Protein AF-A0A376W9Y0-F1 (afdb_monomer_lite)

Foldseek 3Di:
DVVVVDPDDDDPDDDDDQWDWDDDPPWIWIWHHQPCDQADRRFTWIARPVQQEIETAQLFAPPDDLVVGCCPGPRVVCSLVRLVVVLPDRHAWYHHVHHDIDGVVRSVVNVVVNVVVVVVVVVVCVVDPPVVVDPPVDDPVVVVVVVVVVVVVVVVD

Organism: Escherichia coli (NCBI:txid562)

Sequence (157 aa):
MQFMNSRLPVATQVLSKKDDQFKFEKQTIELHRFVKAGHTDDHSVWLLKQEKVAHSPDLLNPDQLPMMGFAVSDTLVYHDSNLRQVEMLDWKYFIGGHGNIGSHDDFKFQRQFLNDLRDTTIKVRKEESFGKFMNKTANNHADFARAQREAIIKKSN

Structure (mmCIF, N/CA/C/O backbone):
data_AF-A0A376W9Y0-F1
#
_entry.id   AF-A0A376W9Y0-F1
#
loop_
_atom_site.group_PDB
_atom_site.id
_atom_site.type_symbol
_atom_site.label_atom_id
_atom_site.label_alt_id
_atom_site.label_comp_id
_atom_site.label_asym_id
_atom_site.label_entity_id
_atom_site.label_seq_id
_atom_site.pdbx_PDB_ins_code
_atom_site.Cartn_x
_atom_site.Cartn_y
_atom_site.Cartn_z
_atom_site.occupancy
_atom_site.B_iso_or_equiv
_atom_site.auth_seq_id
_atom_site.auth_comp_id
_atom_site.auth_asym_id
_atom_site.auth_atom_id
_atom_site.p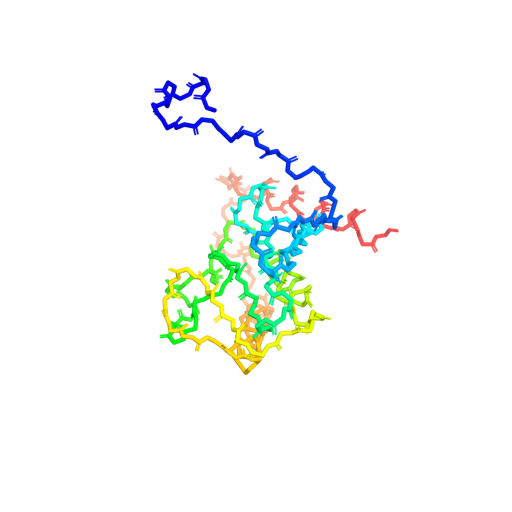dbx_PDB_model_num
ATOM 1 N N . MET A 1 1 ? 8.287 18.323 13.253 1.00 56.78 1 MET A N 1
ATOM 2 C CA . MET A 1 1 ? 7.282 19.259 13.818 1.00 56.78 1 MET A CA 1
ATOM 3 C C . MET A 1 1 ? 7.921 20.542 14.351 1.00 56.78 1 MET A C 1
ATOM 5 O O . MET A 1 1 ? 7.631 21.586 13.783 1.00 56.78 1 MET A O 1
ATOM 9 N N . GLN A 1 2 ? 8.842 20.491 15.330 1.00 55.09 2 GLN A N 1
ATOM 10 C CA . GLN A 1 2 ? 9.573 21.689 15.802 1.00 55.09 2 GLN A CA 1
ATOM 11 C C . GLN A 1 2 ? 10.385 22.384 14.696 1.00 55.09 2 GLN A C 1
ATOM 13 O O . GLN A 1 2 ? 10.327 23.600 14.576 1.00 55.09 2 GLN A O 1
ATOM 18 N N . PHE A 1 3 ? 11.056 21.612 13.833 1.00 57.72 3 PHE A N 1
ATOM 19 C CA . PHE A 1 3 ? 11.838 22.150 12.712 1.00 57.72 3 PHE A CA 1
ATOM 20 C C . PHE A 1 3 ? 11.015 22.994 11.717 1.00 57.72 3 PHE A C 1
ATOM 22 O O . PHE A 1 3 ? 11.542 23.938 11.146 1.00 57.72 3 PHE A O 1
ATOM 29 N N . MET A 1 4 ? 9.721 22.693 11.535 1.00 75.69 4 MET A N 1
ATOM 30 C CA . MET A 1 4 ? 8.845 23.423 10.601 1.00 75.69 4 MET A CA 1
ATOM 31 C C . MET A 1 4 ? 7.990 24.504 11.278 1.00 75.69 4 MET A C 1
ATOM 33 O O . MET A 1 4 ? 7.100 25.052 10.635 1.00 75.69 4 MET A O 1
ATOM 37 N N . ASN A 1 5 ? 8.202 24.783 12.573 1.00 81.81 5 ASN A N 1
ATOM 38 C CA . ASN A 1 5 ? 7.351 25.682 13.365 1.00 81.81 5 ASN A CA 1
ATOM 39 C C . ASN A 1 5 ? 5.840 25.392 13.192 1.00 81.81 5 ASN A C 1
ATOM 41 O O . ASN A 1 5 ? 5.012 26.297 13.067 1.00 81.81 5 ASN A O 1
ATOM 45 N N . SER A 1 6 ? 5.488 24.104 13.111 1.00 84.19 6 SER A N 1
ATOM 46 C CA . SER A 1 6 ? 4.110 23.672 12.874 1.00 84.19 6 SER A CA 1
ATOM 47 C C . SER A 1 6 ? 3.226 24.022 14.072 1.00 84.19 6 SER A C 1
ATOM 49 O O . SER A 1 6 ? 3.596 23.755 15.214 1.00 84.19 6 SER A O 1
ATOM 51 N N . ARG A 1 7 ? 2.039 24.580 13.804 1.00 88.62 7 ARG A N 1
ATOM 52 C CA . ARG A 1 7 ? 0.999 24.850 14.816 1.00 88.62 7 ARG A CA 1
ATOM 53 C C . ARG A 1 7 ? 0.026 23.684 15.001 1.00 88.62 7 ARG A C 1
ATOM 55 O O . ARG A 1 7 ? -0.936 23.811 15.754 1.00 88.62 7 ARG A O 1
ATOM 62 N N . LEU A 1 8 ? 0.235 22.580 14.285 1.00 88.56 8 LEU A N 1
ATOM 63 C CA . LEU A 1 8 ? -0.612 21.402 14.411 1.00 88.56 8 LEU A CA 1
ATOM 64 C C . LEU A 1 8 ? -0.385 20.732 15.775 1.00 88.56 8 LEU A C 1
ATOM 66 O O . LEU A 1 8 ? 0.757 20.696 16.248 1.00 88.56 8 LEU A O 1
ATOM 70 N N . PRO A 1 9 ? -1.445 20.195 16.405 1.00 89.75 9 PRO A N 1
ATOM 71 C CA . PRO A 1 9 ? -1.312 19.482 17.666 1.00 89.75 9 PRO A CA 1
ATOM 72 C C . PRO A 1 9 ? -0.368 18.285 17.514 1.00 89.75 9 PRO A C 1
ATOM 74 O O . PRO A 1 9 ? -0.332 17.616 16.480 1.00 89.75 9 PRO A O 1
ATOM 77 N N . VAL A 1 10 ? 0.408 18.019 18.562 1.00 87.56 10 VAL A N 1
ATOM 78 C CA . VAL A 1 10 ? 1.262 16.830 18.637 1.00 87.56 10 VAL A CA 1
ATOM 79 C C . VAL A 1 10 ? 0.404 15.639 19.057 1.00 87.56 10 VAL A C 1
ATOM 81 O O . VAL A 1 10 ? -0.492 15.781 19.888 1.00 87.56 10 VAL A O 1
ATOM 84 N N . ALA A 1 11 ? 0.686 14.463 18.494 1.00 90.25 11 ALA A N 1
ATOM 85 C CA . ALA A 1 11 ? 0.023 13.230 18.893 1.00 90.25 11 ALA A CA 1
ATOM 86 C C . ALA A 1 11 ? 0.221 12.964 20.397 1.00 90.25 11 ALA A C 1
ATOM 88 O O . ALA A 1 11 ? 1.341 13.022 20.905 1.00 90.25 11 ALA A O 1
ATOM 89 N N . THR A 1 12 ? -0.864 12.651 21.105 1.00 92.25 12 THR A N 1
ATOM 90 C CA . THR A 1 12 ? -0.834 12.281 22.532 1.00 92.25 12 THR A CA 1
ATOM 91 C C . THR A 1 12 ? -0.433 10.823 22.751 1.00 92.25 12 THR A C 1
ATOM 93 O O . THR A 1 12 ? -0.026 10.452 23.849 1.00 92.25 12 THR A O 1
ATOM 96 N N . GLN A 1 13 ? -0.519 10.004 21.702 1.00 90.50 13 GLN A N 1
ATOM 97 C CA . GLN A 1 13 ? -0.128 8.602 21.687 1.00 90.50 13 GLN A CA 1
ATOM 98 C C . GLN A 1 13 ? 0.635 8.302 20.397 1.00 90.50 13 GLN A C 1
ATOM 100 O O . GLN A 1 13 ? 0.237 8.729 19.315 1.00 90.50 13 GLN A O 1
ATOM 105 N N . VAL A 1 14 ? 1.727 7.547 20.518 1.00 91.25 14 VAL A N 1
ATOM 106 C CA . VAL A 1 14 ? 2.542 7.095 19.387 1.00 91.25 14 VAL A CA 1
ATOM 107 C C . VAL A 1 14 ? 2.573 5.574 19.391 1.00 91.25 14 VAL A C 1
ATOM 109 O O . VAL A 1 14 ? 3.017 4.962 20.361 1.00 91.25 14 VAL A O 1
ATOM 112 N N . LEU A 1 15 ? 2.120 4.974 18.293 1.00 91.00 15 LEU A N 1
ATOM 113 C CA . LEU A 1 15 ? 2.209 3.537 18.050 1.00 91.00 15 LEU A CA 1
ATOM 114 C C . LEU A 1 15 ? 3.558 3.241 17.381 1.00 91.00 15 LEU A C 1
ATOM 116 O O . LEU A 1 15 ? 3.795 3.596 16.222 1.00 91.00 15 LEU A O 1
ATOM 120 N N . SER A 1 16 ? 4.491 2.676 18.144 1.00 87.50 16 SER A N 1
ATOM 121 C CA . SER A 1 16 ? 5.895 2.532 17.732 1.00 87.50 16 SER A CA 1
ATOM 122 C C . SER A 1 16 ? 6.257 1.127 17.254 1.00 87.50 16 SER A C 1
ATOM 124 O O . SER A 1 16 ? 7.309 0.942 16.639 1.00 87.50 16 SER A O 1
ATOM 126 N N . LYS A 1 17 ? 5.404 0.133 17.518 1.00 90.81 17 LYS A N 1
ATOM 127 C CA . LYS A 1 17 ? 5.641 -1.256 17.113 1.00 90.81 17 LYS A CA 1
ATOM 128 C C . LYS A 1 17 ? 5.239 -1.480 15.659 1.00 90.81 17 LYS A C 1
ATOM 130 O O . LYS A 1 17 ? 4.439 -0.736 15.102 1.00 90.81 17 LYS A O 1
ATOM 135 N N . LYS A 1 18 ? 5.827 -2.512 15.043 1.00 87.81 18 LYS A N 1
ATOM 136 C CA . LYS A 1 18 ? 5.506 -2.910 13.665 1.00 87.81 18 LYS A CA 1
ATOM 137 C C . LYS A 1 18 ? 4.031 -3.286 13.529 1.00 87.81 18 LYS A C 1
ATOM 139 O O . LYS A 1 18 ? 3.361 -2.770 12.646 1.00 87.81 18 LYS A O 1
ATOM 144 N N . ASP A 1 19 ? 3.574 -4.146 14.428 1.00 92.50 19 ASP A N 1
ATOM 145 C CA . ASP A 1 19 ? 2.174 -4.479 14.620 1.00 92.50 19 ASP A CA 1
ATOM 146 C C . ASP A 1 19 ? 1.792 -3.941 16.000 1.00 92.50 19 ASP A C 1
ATOM 148 O O . ASP A 1 19 ? 2.374 -4.338 17.018 1.00 92.50 19 ASP A O 1
ATOM 152 N N . ASP A 1 20 ? 0.887 -2.973 16.028 1.00 95.44 20 ASP A N 1
ATOM 153 C CA . ASP A 1 20 ? 0.383 -2.360 17.254 1.00 95.44 20 ASP A CA 1
ATOM 154 C C . ASP A 1 20 ? -1.144 -2.361 17.229 1.00 95.44 20 ASP A C 1
ATOM 156 O O . ASP A 1 20 ? -1.759 -2.547 16.181 1.00 95.44 20 ASP A O 1
ATOM 160 N N . GLN A 1 21 ? -1.780 -2.172 18.376 1.00 96.25 21 GLN A N 1
ATOM 161 C CA . GLN A 1 21 ? -3.233 -2.075 18.421 1.00 96.25 21 GLN A CA 1
ATOM 162 C C . GLN A 1 21 ? -3.706 -1.261 19.613 1.00 96.25 21 GLN A C 1
ATOM 164 O O . GLN A 1 21 ? -3.073 -1.221 20.670 1.00 96.25 21 GLN A O 1
ATOM 169 N N . PHE A 1 22 ? -4.884 -0.672 19.473 1.00 95.75 22 PHE A N 1
ATOM 170 C CA . PHE A 1 22 ? -5.576 -0.012 20.570 1.00 95.75 22 PHE A CA 1
ATOM 171 C C . PHE A 1 22 ? -7.087 -0.186 20.434 1.00 95.75 22 PHE A C 1
ATOM 173 O O . PHE A 1 22 ? -7.609 -0.658 19.420 1.00 95.75 22 PHE A O 1
ATOM 180 N N . LYS A 1 23 ? -7.798 0.159 21.505 1.00 96.44 23 LYS A N 1
ATOM 181 C CA . LYS A 1 23 ? -9.256 0.193 21.514 1.00 96.44 23 LYS A CA 1
ATOM 182 C C . LYS A 1 23 ? -9.731 1.616 21.283 1.00 96.44 23 LYS A C 1
ATOM 184 O O . LYS A 1 23 ? -9.288 2.528 21.976 1.00 96.44 23 LYS A O 1
ATOM 189 N N . PHE A 1 24 ? -10.665 1.771 20.357 1.00 94.44 24 PHE A N 1
ATOM 190 C CA . PHE A 1 24 ? -11.436 2.992 20.184 1.00 94.44 24 PHE A CA 1
ATOM 191 C C . PHE A 1 24 ? -12.912 2.617 20.248 1.00 94.44 24 PHE A C 1
ATOM 193 O O . PHE A 1 24 ? -13.408 1.875 19.402 1.00 94.44 24 PHE A O 1
ATOM 200 N N . GLU A 1 25 ? -13.592 3.050 21.309 1.00 94.56 25 GLU A N 1
ATOM 201 C CA . GLU A 1 25 ? -14.947 2.599 21.637 1.00 94.56 25 GLU A CA 1
ATOM 202 C C . GLU A 1 25 ? -15.064 1.058 21.639 1.00 94.56 25 GLU A C 1
ATOM 204 O O . GLU A 1 25 ? -14.393 0.375 22.416 1.00 94.56 25 GLU A O 1
ATOM 209 N N . LYS A 1 26 ? -15.918 0.494 20.775 1.00 94.25 26 LYS A N 1
ATOM 210 C CA . LYS A 1 26 ? -16.133 -0.954 20.633 1.00 94.25 26 LYS A CA 1
ATOM 211 C C . LYS A 1 26 ? -15.198 -1.598 19.605 1.00 94.25 26 LYS A C 1
ATOM 213 O O . LYS A 1 26 ? -15.244 -2.819 19.443 1.00 94.25 26 LYS A O 1
ATOM 218 N N . GLN A 1 27 ? -14.342 -0.811 18.955 1.00 96.50 27 GLN A N 1
ATOM 219 C CA . GLN A 1 27 ? -13.461 -1.273 17.893 1.00 96.50 27 GLN A CA 1
ATOM 220 C C . GLN A 1 27 ? -12.059 -1.605 18.371 1.00 96.50 27 GLN A C 1
ATOM 222 O O . GLN A 1 27 ? -11.492 -0.950 19.249 1.00 96.50 27 GLN A O 1
ATOM 227 N N . THR A 1 28 ? -11.500 -2.662 17.785 1.00 97.88 28 THR A N 1
ATOM 228 C CA . THR A 1 28 ? -10.056 -2.888 17.795 1.00 97.88 28 THR A CA 1
ATOM 229 C C . THR A 1 28 ? -9.493 -2.247 16.545 1.00 97.88 28 THR A C 1
ATOM 231 O O . THR A 1 28 ? -9.852 -2.641 15.436 1.00 97.88 28 THR A O 1
ATOM 234 N N . ILE A 1 29 ? -8.597 -1.291 16.741 1.00 97.81 29 ILE A N 1
ATOM 235 C CA . ILE A 1 29 ? -7.842 -0.686 15.657 1.00 97.81 29 ILE A CA 1
ATOM 236 C C . ILE A 1 29 ? -6.455 -1.314 15.678 1.00 97.81 29 ILE A C 1
ATOM 238 O O . ILE A 1 29 ? -5.731 -1.166 16.665 1.00 97.81 29 ILE A O 1
ATOM 242 N N . GLU A 1 30 ? -6.111 -2.037 14.619 1.00 97.88 30 GLU A N 1
ATOM 243 C CA . GLU A 1 30 ? -4.781 -2.615 14.425 1.00 97.88 30 GLU A CA 1
ATOM 244 C C . GLU A 1 30 ? -3.986 -1.711 13.481 1.00 97.88 30 GLU A C 1
ATOM 246 O O . GLU A 1 30 ? -4.480 -1.295 12.436 1.00 97.88 30 GLU A O 1
ATOM 251 N N . LEU A 1 31 ? -2.759 -1.378 13.860 1.00 97.38 31 LEU A N 1
ATOM 252 C CA . LEU A 1 31 ? -1.802 -0.683 13.014 1.00 97.38 31 LEU A CA 1
ATOM 253 C C . LEU A 1 31 ? -0.800 -1.704 12.488 1.00 97.38 31 LEU A C 1
ATOM 255 O O . LEU A 1 31 ? -0.073 -2.307 13.278 1.00 97.38 31 LEU A O 1
ATOM 259 N N . HIS A 1 32 ? -0.690 -1.816 11.168 1.00 97.25 32 HIS A N 1
ATOM 260 C CA . HIS A 1 32 ? 0.366 -2.586 10.520 1.00 97.25 32 HIS A CA 1
ATOM 261 C C . HIS A 1 32 ? 1.290 -1.646 9.755 1.00 97.25 32 HIS A C 1
ATOM 263 O O . HIS A 1 32 ? 0.944 -1.078 8.712 1.00 97.25 32 HIS A O 1
ATOM 269 N N . ARG A 1 33 ? 2.501 -1.471 10.280 1.00 95.19 33 ARG A N 1
ATOM 270 C CA . ARG A 1 33 ? 3.554 -0.703 9.618 1.00 95.19 33 ARG A CA 1
ATOM 271 C C . ARG A 1 33 ? 4.146 -1.512 8.476 1.00 95.19 33 ARG A C 1
ATOM 273 O O . ARG A 1 33 ? 4.501 -2.681 8.644 1.00 95.19 33 ARG A O 1
ATOM 280 N N . PHE A 1 34 ? 4.351 -0.860 7.336 1.00 93.44 34 PHE A N 1
ATOM 281 C CA . PHE A 1 34 ? 5.062 -1.490 6.233 1.00 93.44 34 PHE A CA 1
ATOM 282 C C . PHE A 1 34 ? 6.516 -1.764 6.614 1.00 93.44 34 PHE A C 1
ATOM 284 O O . PHE A 1 34 ? 7.177 -0.937 7.243 1.00 93.44 34 PHE A O 1
ATOM 291 N N . VAL A 1 35 ? 7.046 -2.909 6.174 1.00 90.94 35 VAL A N 1
ATOM 292 C CA . VAL A 1 35 ? 8.482 -3.223 6.320 1.00 90.94 35 VAL A CA 1
ATOM 293 C C . VAL A 1 35 ? 9.351 -2.109 5.730 1.00 90.94 35 VAL A C 1
ATOM 295 O O . VAL A 1 35 ? 10.382 -1.754 6.302 1.00 90.94 35 VAL A O 1
ATOM 298 N N . LYS A 1 36 ? 8.929 -1.560 4.586 1.00 89.94 36 LYS A N 1
ATOM 299 C CA . LYS A 1 36 ? 9.460 -0.330 4.001 1.00 89.94 36 LYS A CA 1
ATOM 300 C C . LYS A 1 36 ? 8.303 0.486 3.460 1.00 89.94 36 LYS A C 1
ATOM 302 O O . LYS A 1 36 ? 7.599 0.048 2.556 1.00 89.94 36 LYS A O 1
ATOM 307 N N . ALA A 1 37 ? 8.095 1.655 4.038 1.00 89.00 37 ALA A N 1
ATOM 308 C CA . ALA A 1 37 ? 7.010 2.519 3.636 1.00 89.00 37 ALA A CA 1
ATOM 309 C C . ALA A 1 37 ? 7.275 3.132 2.250 1.00 89.00 37 ALA A C 1
ATOM 311 O O . ALA A 1 37 ? 8.408 3.464 1.908 1.00 89.00 37 ALA A O 1
ATOM 312 N N . GLY A 1 38 ? 6.215 3.202 1.442 1.00 83.50 38 GLY A N 1
ATOM 313 C CA . GLY A 1 38 ? 6.281 3.574 0.028 1.00 83.50 38 GLY A CA 1
ATOM 314 C C . GLY A 1 38 ? 5.874 5.018 -0.278 1.00 83.50 38 GLY A C 1
ATOM 315 O O . GLY A 1 38 ? 5.927 5.408 -1.438 1.00 83.50 38 GLY A O 1
ATOM 316 N N . HIS A 1 39 ? 5.408 5.779 0.721 1.00 86.56 39 HIS A N 1
ATOM 317 C CA . HIS A 1 39 ? 4.857 7.131 0.542 1.00 86.56 39 HIS A CA 1
ATOM 318 C C . HIS A 1 39 ? 5.479 8.135 1.527 1.00 86.56 39 HIS A C 1
ATOM 320 O O . HIS A 1 39 ? 6.146 9.071 1.104 1.00 86.56 39 HIS A O 1
ATOM 326 N N . THR A 1 40 ? 5.348 7.884 2.832 1.00 86.88 40 THR A N 1
ATOM 327 C CA . THR A 1 40 ? 6.020 8.615 3.923 1.00 86.88 40 THR A CA 1
ATOM 328 C C . THR A 1 40 ? 6.601 7.621 4.930 1.00 86.88 40 THR A C 1
ATOM 330 O O . THR A 1 40 ? 6.175 6.469 4.960 1.00 86.88 40 THR A O 1
ATOM 333 N N . ASP A 1 41 ? 7.559 8.033 5.766 1.00 86.88 41 ASP A N 1
ATOM 334 C CA . ASP A 1 41 ? 8.261 7.140 6.715 1.00 86.88 41 ASP A CA 1
ATOM 335 C C . ASP A 1 41 ? 7.338 6.445 7.738 1.00 86.88 41 ASP A C 1
ATOM 337 O O . ASP A 1 41 ? 7.666 5.388 8.288 1.00 86.88 41 ASP A O 1
ATOM 341 N N . ASP A 1 42 ? 6.183 7.043 8.012 1.00 88.94 42 ASP A N 1
ATOM 342 C CA . ASP A 1 42 ? 5.149 6.551 8.919 1.00 88.94 42 ASP A CA 1
ATOM 343 C C . ASP A 1 42 ? 3.954 5.903 8.204 1.00 88.94 42 ASP A C 1
ATOM 345 O O . ASP A 1 42 ? 3.036 5.416 8.872 1.00 88.94 42 ASP A O 1
ATOM 349 N N . HIS A 1 43 ? 3.972 5.825 6.869 1.00 91.94 43 HIS A N 1
ATOM 350 C CA . HIS A 1 43 ? 2.888 5.216 6.110 1.00 91.94 43 HIS A CA 1
ATOM 351 C C . HIS A 1 43 ? 2.691 3.746 6.520 1.00 91.94 43 HIS A C 1
ATOM 353 O O . HIS A 1 43 ? 3.632 2.956 6.662 1.00 91.94 43 HIS A O 1
ATOM 359 N N . SER A 1 44 ? 1.434 3.410 6.773 1.00 95.44 44 SER A N 1
ATOM 360 C CA . SER A 1 44 ? 0.980 2.189 7.425 1.00 95.44 44 SER A CA 1
ATOM 361 C C . SER A 1 44 ? -0.499 1.960 7.104 1.00 95.44 44 SER A C 1
ATOM 363 O O . SER A 1 44 ? -1.191 2.888 6.680 1.00 95.44 44 SER A O 1
ATOM 365 N N . VAL A 1 45 ? -0.983 0.735 7.314 1.00 97.38 45 VAL A N 1
ATOM 366 C CA . VAL A 1 45 ? -2.407 0.403 7.189 1.00 97.38 45 VAL A CA 1
ATOM 367 C C . VAL A 1 45 ? -3.039 0.266 8.570 1.00 97.38 45 VAL A C 1
ATOM 369 O O . VAL A 1 45 ? -2.489 -0.376 9.466 1.00 97.38 45 VAL A O 1
ATOM 372 N N . TRP A 1 46 ? -4.209 0.872 8.724 1.00 97.69 46 TRP A N 1
ATOM 373 C CA . TRP A 1 46 ? -5.050 0.799 9.907 1.00 97.69 46 TRP A CA 1
ATOM 374 C C . TRP A 1 46 ? -6.204 -0.153 9.609 1.00 97.69 46 TRP A C 1
ATOM 376 O O . TRP A 1 46 ? -7.028 0.120 8.736 1.00 97.69 46 TRP A O 1
ATOM 386 N N . LEU A 1 47 ? -6.261 -1.279 10.310 1.00 98.38 47 LEU A N 1
ATOM 387 C CA . LEU A 1 47 ? -7.332 -2.255 10.186 1.00 98.38 47 LEU A CA 1
ATOM 388 C C . LEU A 1 47 ? -8.355 -2.038 11.302 1.00 98.38 47 LEU A C 1
ATOM 390 O O . LEU A 1 47 ? -8.081 -2.244 12.486 1.00 98.38 47 LEU A O 1
ATOM 394 N N . LEU A 1 48 ? -9.558 -1.642 10.902 1.00 98.06 48 LEU A N 1
ATOM 395 C CA . LEU A 1 48 ? -10.743 -1.622 11.748 1.00 98.06 48 LEU A CA 1
ATOM 396 C C . LEU A 1 48 ? -11.298 -3.046 11.766 1.00 98.06 48 LEU A C 1
ATOM 398 O O . LEU A 1 48 ? -11.995 -3.479 10.841 1.00 98.06 48 LEU A O 1
ATOM 402 N N . LYS A 1 49 ? -10.885 -3.812 12.779 1.00 97.75 49 LYS A N 1
ATOM 403 C CA . LYS A 1 49 ? -10.962 -5.276 12.755 1.00 97.75 49 LYS A CA 1
ATOM 404 C C . LYS A 1 49 ? -12.393 -5.793 12.632 1.00 97.75 49 LYS A C 1
ATOM 406 O O . LYS A 1 49 ? -12.639 -6.724 11.868 1.00 97.75 49 LYS A O 1
ATOM 411 N N . GLN A 1 50 ? -13.343 -5.229 13.377 1.00 97.69 50 GLN A N 1
ATOM 412 C CA . GLN A 1 50 ? -14.711 -5.741 13.390 1.00 97.69 50 GLN A CA 1
ATOM 413 C C . GLN A 1 50 ? -15.503 -5.280 12.161 1.00 97.69 50 GLN A C 1
ATOM 415 O O . GLN A 1 50 ? -16.325 -6.050 11.666 1.00 97.69 50 GLN A O 1
ATOM 420 N N . GLU A 1 51 ? -15.256 -4.075 11.631 1.00 97.56 51 GLU A N 1
ATOM 421 C CA . GLU A 1 51 ? -15.870 -3.626 10.371 1.00 97.56 51 GLU A CA 1
ATOM 422 C C . GLU A 1 51 ? -15.243 -4.258 9.124 1.00 97.56 51 GLU A C 1
ATOM 424 O O . GLU A 1 51 ? -15.825 -4.166 8.040 1.00 97.56 51 GLU A O 1
ATOM 429 N N . LYS A 1 52 ? -14.076 -4.902 9.257 1.00 98.19 52 LYS A N 1
ATOM 430 C CA . LYS A 1 52 ? -13.275 -5.405 8.133 1.00 98.19 52 LYS A CA 1
ATOM 431 C C . LYS A 1 52 ? -12.941 -4.288 7.142 1.00 98.19 52 LYS A C 1
ATOM 433 O O . LYS A 1 52 ? -13.091 -4.457 5.929 1.00 98.19 52 LYS A O 1
ATOM 438 N N . VAL A 1 53 ? -12.503 -3.140 7.656 1.00 98.38 53 VAL A N 1
ATOM 439 C CA . VAL A 1 53 ? -12.090 -1.992 6.839 1.00 98.38 53 VAL A CA 1
ATOM 440 C C . VAL A 1 53 ? -10.591 -1.782 6.985 1.00 98.38 53 VAL A C 1
ATOM 442 O O . VAL A 1 53 ? -10.105 -1.531 8.085 1.00 98.38 53 VAL A O 1
ATOM 445 N N . ALA A 1 54 ? -9.867 -1.860 5.873 1.00 98.44 54 ALA A N 1
ATOM 446 C CA . ALA A 1 54 ? -8.473 -1.450 5.803 1.00 98.44 54 ALA A CA 1
ATOM 447 C C . ALA A 1 54 ? -8.398 0.006 5.333 1.00 98.44 54 ALA A C 1
ATOM 449 O O . ALA A 1 54 ? -8.875 0.345 4.251 1.00 98.44 54 ALA A O 1
ATOM 450 N N . HIS A 1 55 ? -7.789 0.871 6.135 1.00 97.69 55 HIS A N 1
ATOM 451 C CA . HIS A 1 55 ? -7.553 2.266 5.794 1.00 97.69 55 HIS A CA 1
ATOM 452 C C . HIS A 1 55 ? -6.053 2.522 5.661 1.00 97.69 55 HIS A C 1
ATOM 454 O O . HIS A 1 55 ? -5.305 2.387 6.627 1.00 97.69 55 HIS A O 1
ATOM 460 N N . SER A 1 56 ? -5.602 2.877 4.462 1.00 95.75 56 SER A N 1
ATOM 461 C CA . SER A 1 56 ? -4.202 3.220 4.194 1.00 95.75 56 SER A CA 1
ATOM 462 C C . SER A 1 56 ? -4.190 4.422 3.256 1.00 95.75 56 SER A C 1
ATOM 464 O O . SER A 1 56 ? -4.227 4.230 2.036 1.00 95.75 56 SER A O 1
ATOM 466 N N . PRO A 1 57 ? -4.220 5.648 3.810 1.00 92.00 57 PRO A N 1
ATOM 467 C CA . PRO A 1 57 ? -4.143 6.866 3.023 1.00 92.00 57 PRO A CA 1
ATOM 468 C C . PRO A 1 57 ? -2.969 6.817 2.060 1.00 92.00 57 PRO A C 1
ATOM 470 O O . PRO A 1 57 ? -1.856 6.491 2.463 1.00 92.00 57 PRO A O 1
ATOM 473 N N . ASP A 1 58 ? -3.226 7.141 0.801 1.00 89.25 58 ASP A N 1
ATOM 474 C CA . ASP A 1 58 ? -2.190 7.321 -0.208 1.00 89.25 58 ASP A CA 1
ATOM 475 C C . ASP A 1 58 ? -1.358 6.056 -0.522 1.00 89.25 58 ASP A C 1
ATOM 477 O O . ASP A 1 58 ? -0.242 6.109 -1.047 1.00 89.25 58 ASP A O 1
ATOM 481 N N . LEU A 1 59 ? -1.925 4.874 -0.249 1.00 91.25 59 LEU A N 1
ATOM 482 C CA . LEU A 1 59 ? -1.426 3.597 -0.768 1.00 91.25 59 LEU A CA 1
ATOM 483 C C . LEU A 1 59 ? -1.986 3.292 -2.157 1.00 91.25 59 LEU A C 1
ATOM 485 O O . LEU A 1 59 ? -1.247 2.923 -3.065 1.00 91.25 59 LEU A O 1
ATOM 489 N N . LEU A 1 60 ? -3.301 3.406 -2.297 1.00 90.50 60 LEU A N 1
ATOM 490 C CA . LEU A 1 60 ? -4.065 3.093 -3.496 1.00 90.50 60 LEU A CA 1
ATOM 491 C C . LEU A 1 60 ? -5.300 3.987 -3.489 1.00 90.50 60 LEU A C 1
ATOM 493 O O . LEU A 1 60 ? -5.917 4.147 -2.443 1.00 90.50 60 LEU A O 1
ATOM 497 N N . ASN A 1 61 ? -5.684 4.513 -4.647 1.00 89.62 61 ASN A N 1
ATOM 498 C CA . ASN A 1 61 ? -6.901 5.303 -4.797 1.00 89.62 61 ASN A CA 1
ATOM 499 C C . ASN A 1 61 ? -7.857 4.519 -5.700 1.00 89.62 61 ASN A C 1
ATOM 501 O O . ASN A 1 61 ? -7.679 4.541 -6.921 1.00 89.62 61 ASN A O 1
ATOM 505 N N . PRO A 1 62 ? -8.816 3.770 -5.130 1.00 91.06 62 PRO A N 1
ATOM 506 C CA . PRO A 1 62 ? -9.805 3.047 -5.921 1.00 91.06 62 PRO A CA 1
ATOM 507 C C . PRO A 1 62 ? -10.571 4.007 -6.835 1.00 91.06 62 PRO A C 1
ATOM 509 O O . PRO A 1 62 ? -10.847 5.142 -6.442 1.00 91.06 62 PRO A O 1
ATOM 512 N N . ASP A 1 63 ? -10.920 3.551 -8.039 1.00 86.38 63 ASP A N 1
ATOM 513 C CA . ASP A 1 63 ? -11.585 4.365 -9.077 1.00 86.38 63 ASP A CA 1
ATOM 514 C C . ASP A 1 63 ? -10.747 5.549 -9.622 1.00 86.38 63 ASP A C 1
ATOM 516 O O . ASP A 1 63 ? -11.257 6.473 -10.251 1.00 86.38 63 ASP A O 1
ATOM 520 N N . GLN A 1 64 ? -9.426 5.534 -9.418 1.00 86.19 64 GLN A N 1
ATOM 521 C CA . GLN A 1 64 ? -8.500 6.497 -10.018 1.00 86.19 64 GLN A CA 1
ATOM 522 C C . GLN A 1 64 ? -7.534 5.787 -10.969 1.00 86.19 64 GLN A C 1
ATOM 524 O O . GLN A 1 64 ? -7.022 4.709 -10.672 1.00 86.19 64 GLN A O 1
ATOM 529 N N . LEU A 1 65 ? -7.240 6.407 -12.121 1.00 84.00 65 LEU A N 1
ATOM 530 C CA . LEU A 1 65 ? -6.218 5.877 -13.027 1.00 84.00 65 LEU A CA 1
ATOM 531 C C . LEU A 1 65 ? -4.881 5.749 -12.276 1.00 84.00 65 LEU A C 1
ATOM 533 O O . LEU A 1 65 ? -4.441 6.749 -11.700 1.00 84.00 65 LEU A O 1
ATOM 537 N N . PRO A 1 66 ? -4.186 4.594 -12.342 1.00 82.88 66 PRO A N 1
ATOM 538 C CA . PRO A 1 66 ? -2.946 4.365 -11.601 1.00 82.88 66 PRO A CA 1
ATOM 539 C C . PRO A 1 66 ? -1.924 5.490 -11.766 1.00 82.88 66 PRO A C 1
ATOM 541 O O . PRO A 1 66 ? -1.367 5.969 -10.781 1.00 82.88 66 PRO A O 1
ATOM 544 N N . MET A 1 67 ? -1.743 5.966 -13.005 1.00 76.81 67 MET A N 1
ATOM 545 C CA . MET A 1 67 ? -0.807 7.041 -13.356 1.00 76.81 67 MET A CA 1
ATOM 546 C C . MET A 1 67 ? -1.164 8.399 -12.733 1.00 76.81 67 MET A C 1
ATOM 548 O O . MET A 1 67 ? -0.275 9.206 -12.493 1.00 76.81 67 MET A O 1
ATOM 552 N N . MET A 1 68 ? -2.449 8.659 -12.475 1.00 72.88 68 MET A N 1
ATOM 553 C CA . MET A 1 68 ? -2.889 9.871 -11.774 1.00 72.88 68 MET A CA 1
ATOM 554 C C . MET A 1 68 ? -2.819 9.716 -10.251 1.00 72.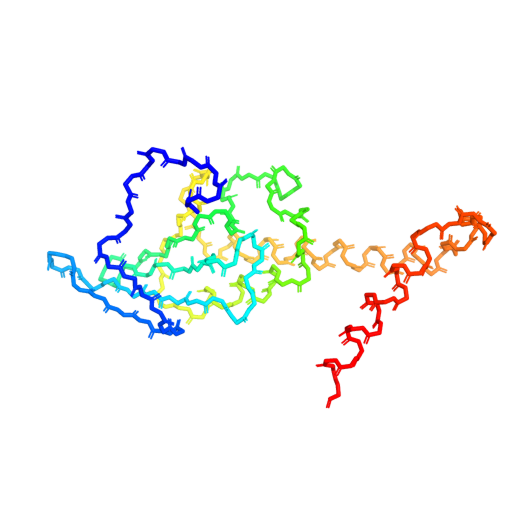88 68 MET A C 1
ATOM 556 O O . MET A 1 68 ? -2.978 10.707 -9.546 1.00 72.88 68 MET A O 1
ATOM 560 N N . GLY A 1 69 ? -2.652 8.490 -9.751 1.00 71.62 69 GLY A N 1
ATOM 561 C CA . GLY A 1 69 ? -2.460 8.177 -8.338 1.00 71.62 69 GLY A CA 1
ATOM 562 C C . GLY A 1 69 ? -0.986 7.925 -8.007 1.00 71.62 69 GLY A C 1
ATOM 563 O O . GLY A 1 69 ? -0.087 8.621 -8.471 1.00 71.62 69 GLY A O 1
ATOM 564 N N . PHE A 1 70 ? -0.724 6.888 -7.210 1.00 67.38 70 PHE A N 1
ATOM 565 C CA . PHE A 1 70 ? 0.603 6.603 -6.646 1.00 67.38 70 PHE A CA 1
ATOM 566 C C . PHE A 1 70 ? 1.495 5.691 -7.501 1.00 67.38 70 PHE A C 1
ATOM 568 O O . PHE A 1 70 ? 2.545 5.247 -7.028 1.00 67.38 70 PHE A O 1
ATOM 575 N N . ALA A 1 71 ? 1.135 5.427 -8.764 1.00 60.34 71 ALA A N 1
ATOM 576 C CA . ALA A 1 71 ? 1.974 4.653 -9.689 1.00 60.34 71 ALA A CA 1
ATOM 577 C C . ALA A 1 71 ? 3.357 5.277 -9.953 1.00 60.34 71 ALA A C 1
ATOM 579 O O . ALA A 1 71 ? 4.250 4.596 -10.452 1.00 60.34 71 ALA A O 1
ATOM 580 N N . VAL A 1 72 ? 3.532 6.557 -9.625 1.00 61.72 72 VAL A N 1
ATOM 581 C CA . VAL A 1 72 ? 4.787 7.307 -9.770 1.00 61.72 72 VAL A CA 1
ATOM 582 C C . VAL A 1 72 ? 5.358 7.763 -8.425 1.00 61.72 72 VAL A C 1
ATOM 584 O O . VAL A 1 72 ? 6.138 8.707 -8.386 1.00 61.72 72 VAL A O 1
ATOM 587 N N . SER A 1 73 ? 4.982 7.103 -7.321 1.00 64.00 73 SER A N 1
ATOM 588 C CA . SER A 1 73 ? 5.553 7.406 -6.004 1.00 64.00 73 SER A CA 1
ATOM 589 C C . SER A 1 73 ? 7.088 7.358 -6.034 1.00 64.00 73 SER A C 1
ATOM 591 O O . SER A 1 73 ? 7.676 6.465 -6.656 1.00 64.00 73 SER A O 1
ATOM 593 N N . ASP A 1 74 ? 7.722 8.269 -5.289 1.00 58.03 74 ASP A N 1
ATOM 594 C CA . ASP A 1 74 ? 9.177 8.406 -5.130 1.00 58.03 74 ASP A CA 1
ATOM 595 C C . ASP A 1 74 ? 9.878 7.078 -4.806 1.00 58.03 74 ASP A C 1
ATOM 597 O O . ASP A 1 74 ? 11.052 6.873 -5.127 1.00 58.03 74 ASP A O 1
ATOM 601 N N . THR A 1 75 ? 9.149 6.137 -4.196 1.00 68.88 75 THR A N 1
ATOM 602 C CA . THR A 1 75 ? 9.637 4.789 -3.889 1.00 68.88 75 THR A CA 1
ATOM 603 C C . THR A 1 75 ? 8.740 3.685 -4.449 1.00 68.88 75 THR A C 1
ATOM 605 O O . THR A 1 75 ? 8.429 2.707 -3.766 1.00 68.88 75 THR A O 1
ATOM 608 N N . LEU A 1 76 ? 8.391 3.778 -5.738 1.00 72.75 76 LEU A N 1
ATOM 609 C CA . LEU A 1 76 ? 7.671 2.734 -6.489 1.00 72.75 76 LEU A CA 1
ATOM 610 C C . LEU A 1 76 ? 8.178 1.308 -6.203 1.00 72.75 76 LEU A C 1
ATOM 612 O O . LEU A 1 76 ? 7.399 0.360 -6.145 1.00 72.75 76 LEU A O 1
ATOM 616 N N . VAL A 1 77 ? 9.485 1.164 -5.955 1.00 77.38 77 VAL A N 1
ATOM 617 C CA . VAL A 1 77 ? 10.155 -0.098 -5.605 1.00 77.38 77 VAL A CA 1
ATOM 618 C C . VAL A 1 77 ? 9.547 -0.833 -4.402 1.00 77.38 77 VAL A C 1
ATOM 620 O O . VAL A 1 77 ? 9.694 -2.050 -4.314 1.00 77.38 77 VAL A O 1
ATOM 623 N N . TYR A 1 78 ? 8.887 -0.128 -3.478 1.00 86.69 78 TYR A N 1
ATOM 624 C CA . TYR A 1 78 ? 8.238 -0.716 -2.298 1.00 86.69 78 TYR A CA 1
ATOM 625 C C . TYR A 1 78 ? 6.715 -0.791 -2.431 1.00 86.69 78 TYR A C 1
ATOM 627 O O . TYR A 1 78 ? 6.062 -1.460 -1.631 1.00 86.69 78 TYR A O 1
ATOM 635 N N . HIS A 1 79 ? 6.140 -0.156 -3.452 1.00 87.81 79 HIS A N 1
ATOM 636 C CA . HIS A 1 79 ? 4.695 -0.052 -3.614 1.00 87.81 79 HIS A CA 1
ATOM 637 C C . HIS A 1 79 ? 4.036 -1.438 -3.741 1.00 87.81 79 HIS A C 1
ATOM 639 O O . HIS A 1 79 ? 3.125 -1.745 -2.977 1.00 87.81 79 HIS A O 1
ATOM 645 N N . ASP A 1 80 ? 4.546 -2.324 -4.609 1.00 88.94 80 ASP A N 1
ATOM 646 C CA . ASP A 1 80 ? 4.014 -3.696 -4.753 1.00 88.94 80 ASP A CA 1
ATOM 647 C C . ASP A 1 80 ? 4.085 -4.493 -3.437 1.00 88.94 80 ASP A C 1
ATOM 649 O O . ASP A 1 80 ? 3.127 -5.163 -3.056 1.00 88.94 80 ASP A O 1
ATOM 653 N N . SER A 1 81 ? 5.183 -4.372 -2.679 1.00 91.81 81 SER A N 1
ATOM 654 C CA . SER A 1 81 ? 5.298 -5.046 -1.380 1.00 91.81 81 SER A CA 1
ATOM 655 C C . SER A 1 81 ? 4.335 -4.499 -0.328 1.00 91.81 81 SER A C 1
ATOM 657 O O . SER A 1 81 ? 3.946 -5.235 0.580 1.00 91.81 81 SER A O 1
ATOM 659 N N . ASN A 1 82 ? 3.938 -3.232 -0.430 1.00 93.75 82 ASN A N 1
ATOM 660 C CA . ASN A 1 82 ? 2.982 -2.626 0.492 1.00 93.75 82 ASN A CA 1
ATOM 661 C C . ASN A 1 82 ? 1.558 -3.062 0.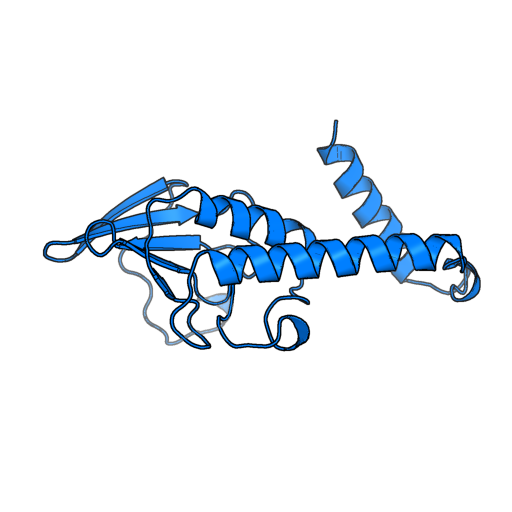152 1.00 93.75 82 ASN A C 1
ATOM 663 O O . ASN A 1 82 ? 0.841 -3.484 1.055 1.00 93.75 82 ASN A O 1
ATOM 667 N N . LEU A 1 83 ? 1.197 -3.086 -1.137 1.00 94.50 83 LEU A N 1
ATOM 668 C CA . LEU A 1 83 ? -0.071 -3.657 -1.607 1.00 94.50 83 LEU A CA 1
ATOM 669 C C . LEU A 1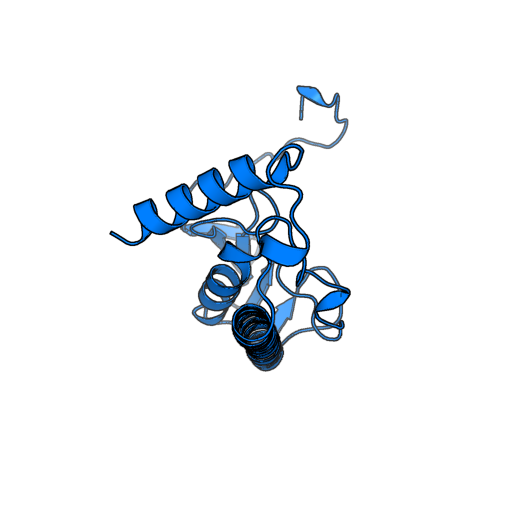 83 ? -0.243 -5.098 -1.112 1.00 94.50 83 LEU A C 1
ATOM 671 O O . LEU A 1 83 ? -1.251 -5.416 -0.487 1.00 94.50 83 LEU A O 1
ATOM 675 N N . ARG A 1 84 ? 0.786 -5.940 -1.280 1.00 95.12 84 ARG A N 1
ATOM 676 C CA . ARG A 1 84 ? 0.769 -7.334 -0.806 1.00 95.12 84 ARG A CA 1
ATOM 677 C C . ARG A 1 84 ? 0.618 -7.458 0.707 1.00 95.12 84 ARG A C 1
ATOM 679 O O . ARG A 1 84 ? -0.055 -8.371 1.167 1.00 95.12 84 ARG A O 1
ATOM 686 N N . GLN A 1 85 ? 1.254 -6.577 1.483 1.00 96.00 85 GLN A N 1
ATOM 687 C CA . GLN A 1 85 ? 1.093 -6.567 2.941 1.00 96.00 85 GLN A CA 1
ATOM 688 C C . GLN A 1 85 ? -0.358 -6.301 3.342 1.00 96.00 85 GLN A C 1
ATOM 690 O O . GLN A 1 85 ? -0.857 -6.987 4.228 1.00 96.00 85 GLN A O 1
ATOM 695 N N . VAL A 1 86 ? -1.043 -5.376 2.664 1.00 97.25 86 VAL A N 1
ATOM 696 C CA . VAL A 1 86 ? -2.463 -5.102 2.924 1.00 97.25 86 VAL A CA 1
ATOM 697 C C . VAL A 1 86 ? -3.356 -6.246 2.445 1.00 97.25 86 VAL A C 1
ATOM 699 O O . VAL A 1 86 ? -4.246 -6.649 3.183 1.00 97.25 86 VAL A O 1
ATOM 702 N N . GLU A 1 87 ? -3.109 -6.830 1.268 1.00 96.88 87 GLU A N 1
ATOM 703 C CA . GLU A 1 87 ? -3.881 -7.979 0.750 1.00 96.88 87 GLU A CA 1
ATOM 704 C C . GLU A 1 87 ? -3.868 -9.200 1.691 1.00 96.88 87 GLU A C 1
ATOM 706 O O . GLU A 1 87 ? -4.794 -10.005 1.657 1.00 96.88 87 GLU A O 1
ATOM 711 N N . MET A 1 88 ? -2.840 -9.353 2.536 1.00 96.62 88 MET A N 1
ATOM 712 C CA . MET A 1 88 ? -2.748 -10.451 3.511 1.00 96.62 88 MET A CA 1
ATOM 713 C C . MET A 1 88 ? -3.603 -10.250 4.773 1.00 96.62 88 MET A C 1
ATOM 715 O O . MET A 1 88 ? -3.729 -11.180 5.570 1.00 96.62 88 MET A O 1
ATOM 719 N N . LEU A 1 89 ? -4.156 -9.056 4.990 1.00 97.69 89 LEU A N 1
ATOM 720 C CA . LEU A 1 89 ? -4.984 -8.745 6.156 1.00 97.69 89 LEU A CA 1
ATOM 721 C C . LEU A 1 89 ? -6.448 -9.174 5.935 1.00 97.69 89 LEU A C 1
ATOM 723 O O . LEU A 1 89 ? -6.933 -9.223 4.806 1.00 97.69 89 LEU A O 1
ATOM 727 N N . ASP A 1 90 ? -7.184 -9.442 7.019 1.00 97.75 90 ASP A N 1
ATOM 728 C CA . ASP A 1 90 ? -8.614 -9.803 6.958 1.00 97.75 90 ASP A CA 1
ATOM 729 C C . ASP A 1 90 ? -9.505 -8.553 6.842 1.00 97.75 90 ASP A C 1
ATOM 731 O O . ASP A 1 90 ? -10.075 -8.075 7.825 1.00 97.75 90 ASP A O 1
ATOM 735 N N . TRP A 1 91 ? -9.630 -8.013 5.628 1.00 98.50 91 TRP A N 1
ATOM 736 C CA . TRP A 1 91 ? -10.519 -6.890 5.316 1.00 98.50 91 TRP A CA 1
ATOM 737 C C . TRP A 1 91 ? -11.448 -7.186 4.132 1.00 98.50 91 TRP A C 1
ATOM 739 O O . TRP A 1 91 ? -11.182 -8.034 3.278 1.00 98.50 91 TRP A O 1
ATOM 749 N N . LYS A 1 92 ? -12.560 -6.448 4.092 1.00 98.56 92 LYS A N 1
ATOM 750 C CA . LYS A 1 92 ? -13.603 -6.494 3.063 1.00 98.56 92 LYS A CA 1
ATOM 751 C C . LYS A 1 92 ? -13.664 -5.211 2.236 1.00 98.56 92 LYS A C 1
ATOM 753 O O . LYS A 1 92 ? -13.876 -5.291 1.031 1.00 98.56 92 LYS A O 1
ATOM 758 N N . TYR A 1 93 ? -13.485 -4.057 2.875 1.00 98.44 93 TYR A N 1
ATOM 759 C CA . TYR A 1 93 ? -13.473 -2.756 2.205 1.00 98.44 93 TYR A CA 1
ATOM 760 C C . TYR A 1 93 ? -12.138 -2.056 2.423 1.00 98.44 93 TYR A C 1
ATOM 762 O O . TYR A 1 93 ? -11.566 -2.135 3.513 1.00 98.44 93 TYR A O 1
ATOM 770 N N . PHE A 1 94 ? -11.667 -1.352 1.401 1.00 98.25 94 PHE A N 1
ATOM 771 C CA . PHE A 1 94 ? -10.451 -0.556 1.472 1.00 98.25 94 PHE A CA 1
ATOM 772 C C . PHE A 1 94 ? -10.755 0.934 1.305 1.00 98.25 94 PHE A C 1
ATOM 774 O O . PHE A 1 94 ? -11.535 1.316 0.437 1.00 98.25 94 PHE A O 1
ATOM 781 N N . ILE A 1 95 ? -10.124 1.778 2.120 1.00 97.25 95 ILE A N 1
ATOM 782 C CA . ILE A 1 95 ? -10.271 3.236 2.074 1.00 97.25 95 ILE A CA 1
ATOM 783 C C . ILE A 1 95 ? -8.889 3.864 1.891 1.00 97.25 95 ILE A C 1
ATOM 785 O O . ILE A 1 95 ? -8.073 3.868 2.816 1.00 97.25 95 ILE A O 1
ATOM 789 N N . GLY A 1 96 ? -8.649 4.424 0.707 1.00 92.44 96 GLY A N 1
ATOM 790 C CA . GLY A 1 96 ? -7.361 4.991 0.294 1.00 92.44 96 GLY A CA 1
ATOM 791 C C . GLY A 1 96 ? -7.109 6.445 0.690 1.00 92.44 96 GLY A C 1
ATOM 792 O O . GLY A 1 96 ? -6.073 6.997 0.347 1.00 92.44 96 GLY A O 1
ATOM 793 N N . GLY A 1 97 ? -8.060 7.106 1.358 1.00 88.69 97 GLY A N 1
ATOM 794 C CA . GLY A 1 97 ? -8.010 8.553 1.630 1.00 88.69 97 GLY A CA 1
ATOM 795 C C . GLY A 1 97 ? -8.414 9.428 0.432 1.00 88.69 97 GLY A C 1
ATOM 796 O O . GLY A 1 97 ? -8.963 10.508 0.632 1.00 88.69 97 GLY A O 1
ATOM 797 N N . HIS A 1 98 ? -8.252 8.919 -0.789 1.00 89.06 98 HIS A N 1
ATOM 798 C CA . HIS A 1 98 ? -8.771 9.479 -2.036 1.00 89.06 98 HIS A CA 1
ATOM 799 C C . HIS A 1 98 ? -9.511 8.395 -2.842 1.00 89.06 98 HIS A C 1
ATOM 801 O O . HIS A 1 98 ? -9.322 7.199 -2.610 1.00 89.06 98 HIS A O 1
ATOM 807 N N . GLY A 1 99 ? -10.325 8.815 -3.814 1.00 87.94 99 GLY A N 1
ATOM 808 C CA . GLY A 1 99 ? -11.095 7.901 -4.662 1.00 87.94 99 GLY A CA 1
ATOM 809 C C . GLY A 1 99 ? -12.347 7.340 -3.982 1.00 87.94 99 GLY A C 1
ATOM 810 O O . GLY A 1 99 ? -12.886 7.942 -3.049 1.00 87.94 99 GLY A O 1
ATOM 811 N N . ASN A 1 100 ? -12.832 6.204 -4.484 1.00 93.44 100 ASN A N 1
ATOM 812 C CA . ASN A 1 100 ? -14.027 5.522 -3.977 1.00 93.44 100 ASN A CA 1
ATOM 813 C C . ASN A 1 100 ? -13.672 4.411 -2.961 1.00 93.44 100 ASN A C 1
ATOM 815 O O . ASN A 1 100 ? -12.504 4.189 -2.635 1.00 93.44 100 ASN A O 1
ATOM 819 N N . ILE A 1 101 ? -14.678 3.702 -2.440 1.00 96.75 101 ILE A N 1
ATOM 820 C CA . ILE A 1 101 ? -14.479 2.500 -1.619 1.00 96.75 101 ILE A CA 1
ATOM 821 C C . ILE A 1 101 ? -13.868 1.402 -2.491 1.00 96.75 101 ILE A C 1
ATOM 823 O O . ILE A 1 101 ? -14.446 1.007 -3.501 1.00 96.75 101 ILE A O 1
ATOM 827 N N . GLY A 1 102 ? -12.714 0.898 -2.067 1.00 96.38 102 GLY A N 1
ATOM 828 C CA . GLY A 1 102 ? -11.964 -0.132 -2.767 1.00 96.38 102 GLY A CA 1
ATOM 829 C C . GLY A 1 102 ? -12.270 -1.550 -2.315 1.00 96.38 102 GLY A C 1
ATOM 830 O O . GLY A 1 102 ? -12.853 -1.809 -1.255 1.00 96.38 102 GLY A O 1
ATOM 831 N N . SER A 1 103 ? -11.788 -2.470 -3.132 1.00 97.31 103 SER A N 1
ATOM 832 C CA . SER A 1 103 ? -11.922 -3.913 -3.025 1.00 97.31 103 SER A CA 1
ATOM 833 C C . SER A 1 103 ? -10.582 -4.601 -3.308 1.00 97.31 103 SER A C 1
ATOM 835 O O . SER A 1 103 ? -9.607 -3.972 -3.721 1.00 97.31 103 SER A O 1
ATOM 837 N N . HIS A 1 104 ? -10.525 -5.921 -3.121 1.00 97.31 104 HIS A N 1
ATOM 838 C CA . HIS A 1 104 ? -9.351 -6.719 -3.503 1.00 97.31 104 HIS A CA 1
ATOM 839 C C . HIS A 1 104 ? -9.063 -6.667 -5.015 1.00 97.31 104 HIS A C 1
ATOM 841 O O . HIS A 1 104 ? -7.910 -6.816 -5.426 1.00 97.31 104 HIS A O 1
ATOM 847 N N . ASP A 1 105 ? -10.072 -6.401 -5.851 1.00 95.88 105 ASP A N 1
ATOM 848 C CA . ASP A 1 105 ? -9.886 -6.281 -7.301 1.00 95.88 105 ASP A CA 1
ATOM 849 C C . ASP A 1 105 ? -9.082 -5.029 -7.677 1.00 95.88 105 ASP A C 1
ATOM 851 O O . ASP A 1 105 ? -8.265 -5.088 -8.598 1.00 95.88 105 ASP A O 1
ATOM 855 N N . ASP A 1 106 ? -9.218 -3.934 -6.923 1.00 94.62 106 ASP A N 1
ATOM 856 C CA . ASP A 1 106 ? -8.427 -2.715 -7.127 1.00 94.62 106 ASP A CA 1
ATOM 857 C C . ASP A 1 106 ? -6.933 -2.965 -6.860 1.00 94.62 106 ASP A C 1
ATOM 859 O O . ASP A 1 106 ? -6.071 -2.527 -7.624 1.00 94.62 106 ASP A O 1
ATOM 863 N N . PHE A 1 107 ? -6.610 -3.744 -5.820 1.00 94.56 107 PHE A N 1
ATOM 864 C CA . PHE A 1 107 ? -5.232 -4.157 -5.524 1.00 94.56 107 PHE A CA 1
ATOM 865 C C . PHE A 1 107 ? -4.668 -5.034 -6.638 1.00 94.56 107 PHE A C 1
ATOM 867 O O . PHE A 1 107 ? -3.551 -4.809 -7.117 1.00 94.56 107 PHE A O 1
ATOM 874 N N . LYS A 1 108 ? -5.451 -6.017 -7.093 1.00 94.31 108 LYS A N 1
ATOM 875 C CA . LYS A 1 108 ? -5.060 -6.896 -8.196 1.00 94.31 108 LYS A CA 1
ATOM 876 C C . LYS A 1 108 ? -4.798 -6.101 -9.473 1.00 94.31 108 LYS A C 1
ATOM 878 O O . LYS A 1 108 ? -3.779 -6.339 -10.125 1.00 94.31 108 LYS A O 1
ATOM 883 N N . PHE A 1 109 ? -5.678 -5.159 -9.804 1.00 93.06 109 PHE A N 1
ATOM 884 C CA . PHE A 1 109 ? -5.526 -4.277 -10.956 1.00 93.06 109 PHE A CA 1
ATOM 885 C C . PHE A 1 109 ? -4.265 -3.416 -10.845 1.00 93.06 109 PHE A C 1
ATOM 887 O O . PHE A 1 109 ? -3.451 -3.411 -11.769 1.00 93.06 109 PHE A O 1
ATOM 894 N N . GLN A 1 110 ? -4.041 -2.765 -9.700 1.00 91.81 110 GLN A N 1
ATOM 895 C CA . GLN A 1 110 ? -2.853 -1.940 -9.479 1.00 91.81 110 GLN A CA 1
ATOM 896 C C . GLN A 1 110 ? -1.562 -2.753 -9.640 1.00 91.81 110 GLN A C 1
ATOM 898 O O . GLN A 1 110 ? -0.637 -2.320 -10.327 1.00 91.81 110 GLN A O 1
ATOM 903 N N . ARG A 1 111 ? -1.485 -3.959 -9.065 1.00 90.94 111 ARG A N 1
ATOM 904 C CA . ARG A 1 111 ? -0.304 -4.822 -9.239 1.00 90.94 111 ARG A CA 1
ATOM 905 C C . ARG A 1 111 ? -0.117 -5.273 -10.685 1.00 90.94 111 ARG A C 1
ATOM 907 O O . ARG A 1 111 ? 1.020 -5.343 -11.145 1.00 90.94 111 ARG A O 1
ATOM 914 N N . GLN A 1 112 ? -1.202 -5.583 -11.397 1.00 92.31 112 GLN A N 1
ATOM 915 C CA . GLN A 1 112 ? -1.126 -5.925 -12.818 1.00 92.31 112 GLN A CA 1
ATOM 916 C C . GLN A 1 112 ? -0.536 -4.760 -13.614 1.00 92.31 112 GLN A C 1
ATOM 918 O O . GLN A 1 112 ? 0.438 -4.953 -14.335 1.00 92.31 112 GLN A O 1
ATOM 923 N N . PHE A 1 113 ? -1.039 -3.546 -13.390 1.00 91.19 113 PHE A N 1
ATOM 924 C CA . PHE A 1 113 ? -0.504 -2.333 -13.999 1.00 91.19 113 PHE A CA 1
ATOM 925 C C . PHE A 1 113 ? 1.001 -2.151 -13.717 1.00 91.19 113 PHE A C 1
ATOM 927 O O . PHE A 1 113 ? 1.774 -1.868 -14.633 1.00 91.19 113 PHE A O 1
ATOM 934 N N . LEU A 1 114 ? 1.445 -2.350 -12.469 1.00 87.88 114 LEU A N 1
ATOM 935 C CA . LEU A 1 114 ? 2.863 -2.241 -12.102 1.00 87.88 114 LEU A CA 1
ATOM 936 C C . LEU A 1 114 ? 3.737 -3.290 -12.807 1.00 87.88 114 LEU A C 1
ATOM 938 O O . LEU A 1 114 ? 4.850 -2.973 -13.239 1.00 87.88 114 LEU A O 1
ATOM 942 N N . ASN A 1 115 ? 3.241 -4.521 -12.943 1.00 89.38 115 ASN A N 1
ATOM 943 C CA . ASN A 1 115 ? 3.931 -5.579 -13.679 1.00 89.38 115 ASN A CA 1
ATOM 944 C C . ASN A 1 115 ? 4.020 -5.251 -15.171 1.00 89.38 115 ASN A C 1
ATOM 946 O O . ASN A 1 115 ? 5.110 -5.314 -15.733 1.00 89.38 115 ASN A O 1
ATOM 950 N N . ASP A 1 116 ? 2.923 -4.808 -15.785 1.00 92.12 116 ASP A N 1
ATOM 951 C CA . ASP A 1 116 ? 2.895 -4.437 -17.202 1.00 92.12 116 ASP A CA 1
ATOM 952 C C . ASP A 1 116 ? 3.855 -3.278 -17.497 1.00 92.12 116 ASP A C 1
ATOM 954 O O . ASP A 1 116 ? 4.599 -3.310 -18.484 1.00 92.12 116 ASP A O 1
ATOM 958 N N . LEU A 1 117 ? 3.907 -2.276 -16.611 1.00 88.38 117 LEU A N 1
ATOM 959 C CA . LEU A 1 117 ? 4.852 -1.165 -16.709 1.00 88.38 117 LEU A CA 1
ATOM 960 C C . LEU A 1 117 ? 6.304 -1.656 -16.626 1.00 88.38 117 LEU A C 1
ATOM 962 O O . LEU A 1 117 ? 7.152 -1.245 -17.429 1.00 88.38 117 LEU A O 1
ATOM 966 N N . ARG A 1 118 ? 6.603 -2.550 -15.676 1.00 86.31 118 ARG A N 1
ATOM 967 C CA . ARG A 1 118 ? 7.936 -3.141 -15.503 1.00 86.31 118 ARG A CA 1
ATOM 968 C C . ARG A 1 118 ? 8.346 -3.956 -16.726 1.00 86.31 118 ARG A C 1
ATOM 970 O O . ARG A 1 118 ? 9.453 -3.765 -17.236 1.00 86.31 118 ARG A O 1
ATOM 977 N N . ASP A 1 119 ? 7.476 -4.834 -17.201 1.00 90.56 119 ASP A N 1
ATOM 978 C CA . ASP A 1 119 ? 7.759 -5.747 -18.307 1.00 90.56 119 ASP A CA 1
ATOM 979 C C . ASP A 1 119 ? 7.922 -4.987 -19.622 1.00 90.56 119 ASP A C 1
ATOM 981 O O . ASP A 1 119 ? 8.889 -5.214 -20.357 1.00 90.56 119 ASP A O 1
ATOM 985 N N . THR A 1 120 ? 7.059 -3.999 -19.869 1.00 92.06 120 THR A N 1
ATOM 986 C CA . THR A 1 120 ? 7.181 -3.099 -21.021 1.00 92.06 120 THR A CA 1
ATOM 987 C C . THR A 1 120 ? 8.492 -2.317 -20.966 1.00 92.06 120 THR A C 1
ATOM 989 O O . THR A 1 120 ? 9.217 -2.257 -21.960 1.00 92.06 120 THR A O 1
ATOM 992 N N . THR A 1 121 ? 8.870 -1.793 -19.795 1.00 86.69 121 THR A N 1
ATOM 993 C CA . THR A 1 121 ? 10.157 -1.098 -19.609 1.00 86.69 121 THR A CA 1
ATOM 994 C C . THR A 1 121 ? 11.343 -2.020 -19.903 1.00 86.69 121 THR A C 1
ATOM 996 O O . THR A 1 121 ? 12.290 -1.620 -20.583 1.00 86.69 121 THR A O 1
ATOM 999 N N . ILE A 1 122 ? 11.313 -3.270 -19.428 1.00 85.94 122 ILE A N 1
ATOM 1000 C CA . ILE A 1 122 ? 12.366 -4.261 -19.701 1.00 85.94 122 ILE A CA 1
ATOM 1001 C C . ILE A 1 122 ? 12.448 -4.570 -21.197 1.00 85.94 122 ILE A C 1
ATOM 1003 O O . ILE A 1 122 ? 13.556 -4.643 -21.733 1.00 85.94 122 ILE A O 1
ATOM 1007 N N . LYS A 1 123 ? 11.305 -4.747 -21.866 1.00 90.00 123 LYS A N 1
ATOM 1008 C CA . LYS A 1 123 ? 11.236 -5.006 -23.308 1.00 90.00 123 LYS A CA 1
ATOM 1009 C C . LYS A 1 123 ? 11.867 -3.861 -24.103 1.00 90.00 123 LYS A C 1
ATOM 1011 O O . LYS A 1 123 ? 12.827 -4.099 -24.832 1.00 90.00 123 LYS A O 1
ATO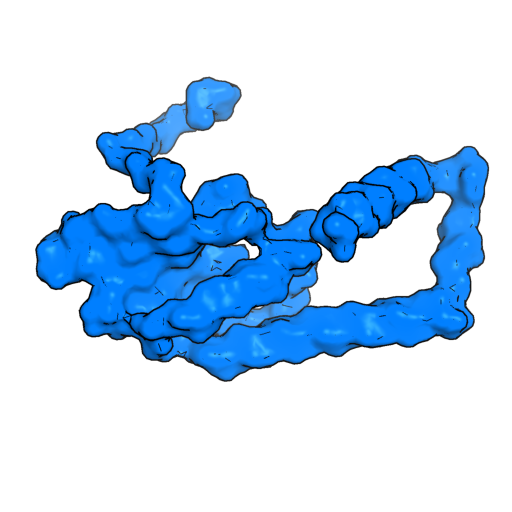M 1016 N N . VAL A 1 124 ? 11.417 -2.625 -23.883 1.00 88.44 124 VAL A N 1
ATOM 1017 C CA . VAL A 1 124 ? 11.931 -1.439 -24.595 1.00 88.44 12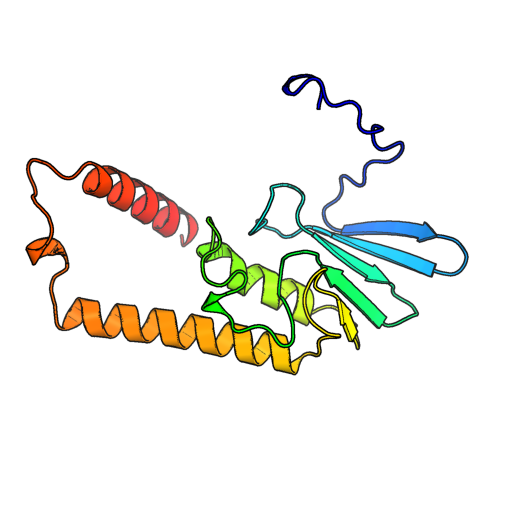4 VAL A CA 1
ATOM 1018 C C . VAL A 1 124 ? 13.430 -1.252 -24.355 1.00 88.44 124 VAL A C 1
ATOM 1020 O O . VAL A 1 124 ? 14.172 -0.979 -25.292 1.00 88.44 124 VAL A O 1
ATOM 1023 N N . ARG A 1 125 ? 13.928 -1.483 -23.132 1.00 82.06 125 ARG A N 1
ATOM 1024 C CA . ARG A 1 125 ? 15.371 -1.395 -22.831 1.00 82.06 125 ARG A CA 1
ATOM 1025 C C . ARG A 1 125 ? 16.241 -2.420 -23.566 1.00 82.06 125 ARG A C 1
ATOM 1027 O O . ARG A 1 125 ? 17.451 -2.207 -23.652 1.00 82.06 125 ARG A O 1
ATOM 1034 N N . LYS A 1 126 ? 15.675 -3.544 -24.021 1.00 83.88 126 LYS A N 1
ATOM 1035 C CA . LYS A 1 126 ? 16.388 -4.540 -24.842 1.00 83.88 126 LYS A CA 1
ATOM 1036 C C . LYS A 1 126 ? 16.431 -4.131 -26.312 1.00 83.88 126 LYS A C 1
ATOM 1038 O O . LYS A 1 126 ? 17.419 -4.413 -26.978 1.00 83.88 126 LYS A O 1
ATOM 1043 N N . GLU A 1 127 ? 15.371 -3.488 -26.793 1.00 88.19 127 GLU A N 1
ATOM 1044 C CA . GLU A 1 127 ? 15.251 -2.996 -28.170 1.00 88.19 127 GLU A CA 1
ATOM 1045 C C . GLU A 1 127 ? 16.071 -1.716 -28.377 1.00 88.19 127 GLU A C 1
ATOM 1047 O O . GLU A 1 127 ? 16.721 -1.539 -29.405 1.00 88.19 127 GLU A O 1
ATOM 1052 N N . GLU A 1 128 ? 16.108 -0.848 -27.366 1.00 81.50 128 GLU A N 1
ATOM 1053 C CA . GLU A 1 128 ? 16.767 0.448 -27.415 1.00 81.50 128 GLU A CA 1
ATOM 1054 C C . GLU A 1 128 ? 17.722 0.615 -26.227 1.00 81.50 128 GLU A C 1
ATOM 1056 O O . GLU A 1 128 ? 17.316 0.763 -25.071 1.00 81.50 128 GLU A O 1
ATOM 1061 N N . SER A 1 129 ? 19.030 0.632 -26.504 1.00 75.75 129 SER A N 1
ATOM 1062 C CA . SER A 1 129 ? 20.031 0.866 -25.460 1.00 75.75 129 SER A CA 1
ATOM 1063 C C . SER A 1 129 ? 19.862 2.259 -24.862 1.00 75.75 129 SER A C 1
ATOM 1065 O O . SER A 1 129 ? 20.102 3.259 -25.536 1.00 75.75 129 SER A O 1
ATOM 1067 N N . PHE A 1 130 ? 19.553 2.331 -23.563 1.00 69.38 130 PHE A N 1
ATOM 1068 C CA . PHE A 1 130 ? 19.500 3.591 -22.808 1.00 69.38 130 PHE A CA 1
ATOM 1069 C C . PHE A 1 130 ? 20.774 4.437 -22.981 1.00 69.38 130 PHE A C 1
ATOM 1071 O O . PHE A 1 130 ? 20.724 5.665 -22.980 1.00 69.38 130 PHE A O 1
ATOM 1078 N N . GLY A 1 131 ? 21.920 3.784 -23.206 1.00 70.56 131 GLY A N 1
ATOM 1079 C CA . GLY A 1 131 ? 23.198 4.445 -23.452 1.00 70.56 131 GLY A CA 1
ATOM 1080 C C . GLY A 1 131 ? 23.214 5.369 -24.671 1.00 70.56 131 GLY A C 1
ATOM 1081 O O . GLY A 1 131 ? 24.053 6.262 -24.704 1.00 70.56 131 GLY A O 1
ATOM 1082 N N . LYS A 1 132 ? 22.294 5.210 -25.633 1.00 74.81 132 LYS A N 1
ATOM 1083 C CA . LYS A 1 132 ? 22.194 6.096 -26.804 1.00 74.81 132 LYS A CA 1
ATOM 1084 C C . LYS A 1 132 ? 21.685 7.499 -26.459 1.00 74.81 132 LYS A C 1
ATOM 1086 O O . LYS A 1 132 ? 21.958 8.441 -27.189 1.00 74.81 132 LYS A O 1
ATOM 1091 N N . PHE A 1 133 ? 20.968 7.628 -25.343 1.00 73.25 133 PHE A N 1
ATOM 1092 C CA . PHE A 1 133 ? 20.448 8.897 -24.833 1.00 73.25 133 PHE A CA 1
ATOM 1093 C C . PHE A 1 133 ? 21.311 9.474 -23.703 1.00 73.25 133 PHE A C 1
ATOM 1095 O O . PHE A 1 133 ? 21.070 10.585 -23.241 1.00 73.25 133 PHE A O 1
ATOM 1102 N N . MET A 1 134 ? 22.320 8.730 -23.237 1.00 69.62 134 MET A N 1
ATOM 1103 C CA . MET A 1 134 ? 23.216 9.186 -22.182 1.00 69.62 134 MET A CA 1
ATOM 1104 C C . MET A 1 134 ? 24.440 9.885 -22.763 1.00 69.62 134 MET A C 1
ATOM 1106 O O . MET A 1 134 ? 25.262 9.265 -23.439 1.00 69.62 134 MET A O 1
ATOM 1110 N N . ASN A 1 135 ? 24.647 11.141 -22.375 1.00 70.44 135 ASN A N 1
ATOM 1111 C CA . ASN A 1 135 ? 25.963 11.750 -22.494 1.00 70.44 135 ASN A CA 1
ATOM 1112 C C . ASN A 1 135 ? 26.867 11.227 -21.363 1.00 70.44 135 ASN A C 1
ATOM 1114 O O . ASN A 1 135 ? 26.759 11.653 -20.213 1.00 70.44 135 ASN A O 1
ATOM 1118 N N . LYS A 1 136 ? 27.765 10.291 -21.691 1.00 64.38 136 LYS A N 1
ATOM 1119 C CA . LYS A 1 136 ? 28.659 9.628 -20.723 1.00 64.38 136 LYS A CA 1
ATOM 1120 C C . LYS A 1 136 ? 29.592 10.587 -19.979 1.00 64.38 136 LYS A C 1
ATOM 1122 O O . LYS A 1 136 ? 30.071 10.225 -18.912 1.00 64.38 136 LYS A O 1
ATOM 1127 N N . THR A 1 137 ? 29.846 11.779 -20.517 1.00 69.00 137 THR A N 1
ATOM 1128 C CA . THR A 1 137 ? 30.726 12.782 -19.901 1.00 69.00 137 THR A CA 1
ATOM 1129 C C . THR A 1 137 ? 29.959 13.883 -19.165 1.00 69.00 137 THR A C 1
ATOM 1131 O O . THR A 1 137 ? 30.592 14.772 -18.609 1.00 69.00 137 THR A O 1
ATOM 1134 N N . ALA A 1 138 ? 28.618 13.851 -19.163 1.00 66.50 138 ALA A N 1
ATOM 1135 C CA . ALA A 1 138 ? 27.782 14.914 -18.591 1.00 66.50 138 ALA A CA 1
ATOM 1136 C C . ALA A 1 138 ? 26.551 14.421 -17.799 1.00 66.50 138 ALA A C 1
ATOM 1138 O O . ALA A 1 138 ? 25.705 15.230 -17.430 1.00 66.50 138 ALA A O 1
ATOM 1139 N N . ASN A 1 139 ? 26.410 13.117 -17.537 1.00 60.72 139 ASN A N 1
ATOM 1140 C CA . ASN A 1 139 ? 25.205 12.581 -16.902 1.00 60.72 139 ASN A CA 1
ATOM 1141 C C . ASN A 1 139 ? 25.367 12.387 -15.383 1.00 60.72 139 ASN A C 1
ATOM 1143 O O . ASN A 1 139 ? 25.820 11.338 -14.924 1.00 60.72 139 ASN A O 1
ATOM 1147 N N . ASN A 1 140 ? 24.904 13.365 -14.606 1.00 58.16 140 ASN A N 1
ATOM 1148 C CA . ASN A 1 140 ? 24.738 13.296 -13.147 1.00 58.16 140 ASN A CA 1
ATOM 1149 C C . ASN A 1 140 ? 23.821 12.144 -12.667 1.00 58.16 140 ASN A C 1
ATOM 1151 O O . ASN A 1 140 ? 23.928 11.713 -11.519 1.00 58.16 140 ASN A O 1
ATOM 1155 N N . HIS A 1 141 ? 22.964 11.587 -13.528 1.00 60.97 141 HIS A N 1
ATOM 1156 C CA . HIS A 1 141 ? 22.141 10.417 -13.206 1.00 60.97 141 HIS A CA 1
ATOM 1157 C C . HIS A 1 141 ? 22.876 9.078 -13.374 1.00 60.97 141 HIS A C 1
ATOM 1159 O O . HIS A 1 141 ? 22.398 8.073 -12.851 1.00 60.97 141 HIS A O 1
ATOM 1165 N N . ALA A 1 142 ? 24.027 9.019 -14.058 1.00 61.75 142 ALA A N 1
ATOM 1166 C CA . ALA A 1 142 ? 24.770 7.764 -14.232 1.00 61.75 142 ALA A CA 1
ATOM 1167 C C . ALA A 1 142 ? 25.361 7.256 -12.903 1.00 61.75 142 ALA A C 1
ATOM 1169 O O . ALA A 1 142 ? 25.253 6.067 -12.591 1.00 61.75 142 ALA A O 1
ATOM 1170 N N . ASP A 1 143 ? 25.906 8.161 -12.085 1.00 61.75 143 ASP A N 1
ATOM 1171 C CA . ASP A 1 143 ? 26.402 7.833 -10.744 1.00 61.75 143 ASP A CA 1
ATOM 1172 C C . ASP A 1 143 ? 25.256 7.472 -9.786 1.00 61.75 143 ASP A C 1
ATOM 1174 O O . ASP A 1 143 ? 25.366 6.505 -9.027 1.00 61.75 143 ASP A O 1
ATOM 1178 N N . PHE A 1 144 ? 24.121 8.176 -9.877 1.00 60.03 144 PHE A N 1
ATOM 1179 C CA . PHE A 1 144 ? 22.923 7.885 -9.082 1.00 60.03 144 PHE A CA 1
ATOM 1180 C C . PHE A 1 144 ? 22.304 6.522 -9.434 1.00 60.03 144 PHE A C 1
ATOM 1182 O O . PHE A 1 144 ? 21.989 5.728 -8.546 1.00 60.03 144 PHE A O 1
ATOM 1189 N N . ALA A 1 145 ? 22.193 6.202 -10.727 1.00 62.38 145 ALA A N 1
ATOM 1190 C CA . ALA A 1 145 ? 21.690 4.915 -11.198 1.00 62.38 145 ALA A CA 1
ATOM 1191 C C . ALA A 1 145 ? 22.599 3.751 -10.770 1.00 62.38 145 ALA A C 1
ATOM 1193 O O . ALA A 1 145 ? 22.099 2.683 -10.404 1.00 62.38 145 ALA A O 1
ATOM 1194 N N . ARG A 1 146 ? 23.928 3.949 -10.764 1.00 65.50 146 ARG A N 1
ATOM 1195 C CA . ARG A 1 146 ? 24.881 2.970 -10.216 1.00 65.50 146 ARG A CA 1
ATOM 1196 C C . ARG A 1 146 ? 24.641 2.749 -8.722 1.00 65.50 146 ARG A C 1
ATOM 1198 O O . ARG A 1 146 ? 24.461 1.601 -8.319 1.00 65.50 146 ARG A O 1
ATOM 1205 N N . ALA A 1 147 ? 24.557 3.820 -7.931 1.00 62.22 147 ALA A N 1
ATOM 1206 C CA . ALA A 1 147 ? 24.333 3.733 -6.486 1.00 62.22 147 ALA A CA 1
ATOM 1207 C C . ALA A 1 147 ? 22.999 3.042 -6.135 1.00 62.22 147 ALA A C 1
ATOM 1209 O O . ALA A 1 147 ? 22.963 2.165 -5.269 1.00 62.22 147 ALA A O 1
ATOM 1210 N N . GLN A 1 148 ? 21.910 3.365 -6.845 1.00 53.50 148 GLN A N 1
ATOM 1211 C CA . GLN A 1 148 ? 20.621 2.684 -6.669 1.00 53.50 148 GLN A CA 1
ATOM 1212 C C . GLN A 1 148 ? 20.693 1.199 -7.043 1.00 53.50 148 GLN A C 1
ATOM 1214 O O . GLN A 1 148 ? 20.225 0.350 -6.281 1.00 53.50 148 GLN A O 1
ATOM 1219 N N . ARG A 1 149 ? 21.300 0.859 -8.189 1.00 68.19 149 ARG A N 1
ATOM 1220 C CA . ARG A 1 149 ? 21.464 -0.537 -8.622 1.00 68.19 149 ARG A CA 1
ATOM 1221 C C . ARG A 1 149 ? 22.253 -1.351 -7.597 1.00 68.19 149 ARG A C 1
ATOM 1223 O O . ARG A 1 149 ? 21.850 -2.465 -7.269 1.00 68.19 149 ARG A O 1
ATOM 1230 N N . GLU A 1 150 ? 23.357 -0.813 -7.091 1.00 70.19 150 GLU A N 1
ATOM 1231 C CA . GLU A 1 150 ? 24.188 -1.474 -6.080 1.00 70.19 150 GLU A CA 1
ATOM 1232 C C . GLU A 1 150 ? 23.426 -1.689 -4.768 1.00 70.19 150 GLU A C 1
ATOM 1234 O O . GLU A 1 150 ? 23.478 -2.786 -4.210 1.00 70.19 150 GLU A O 1
ATOM 1239 N N . ALA A 1 151 ? 22.653 -0.698 -4.313 1.00 61.00 151 ALA A N 1
ATOM 1240 C CA . ALA A 1 151 ? 21.823 -0.811 -3.114 1.00 61.00 151 ALA A CA 1
ATOM 1241 C C . ALA A 1 151 ? 20.701 -1.859 -3.243 1.00 61.00 151 ALA A C 1
ATOM 1243 O O . ALA A 1 151 ? 20.319 -2.470 -2.242 1.00 61.00 151 ALA A O 1
ATOM 1244 N N . ILE A 1 152 ? 20.175 -2.072 -4.454 1.00 53.56 152 ILE A N 1
ATOM 1245 C CA . ILE A 1 152 ? 19.189 -3.122 -4.746 1.00 53.56 152 ILE A CA 1
ATOM 1246 C C . ILE A 1 152 ? 19.862 -4.500 -4.731 1.00 53.56 152 ILE A C 1
ATOM 1248 O O . ILE A 1 152 ? 19.400 -5.384 -4.017 1.00 53.56 152 ILE A O 1
ATOM 1252 N N . ILE A 1 153 ? 20.980 -4.672 -5.448 1.00 60.16 153 ILE A N 1
ATOM 1253 C CA . ILE A 1 153 ? 21.691 -5.961 -5.549 1.00 60.16 153 ILE A CA 1
ATOM 1254 C C . ILE A 1 153 ? 22.193 -6.435 -4.180 1.00 60.16 153 ILE A C 1
ATOM 1256 O O . ILE A 1 153 ? 22.032 -7.604 -3.844 1.00 60.16 153 ILE A O 1
ATOM 1260 N N . LYS A 1 154 ? 22.740 -5.536 -3.349 1.00 56.69 154 LYS A N 1
ATOM 1261 C CA . LYS A 1 154 ? 23.209 -5.878 -1.993 1.00 56.69 154 LYS A CA 1
ATOM 1262 C C . LYS A 1 154 ? 22.103 -6.377 -1.055 1.00 56.69 154 LYS A C 1
ATOM 1264 O O . LYS A 1 154 ? 22.427 -6.961 -0.034 1.00 56.69 154 LYS A O 1
ATOM 1269 N N . LYS A 1 155 ? 20.830 -6.102 -1.359 1.00 46.34 155 LYS A N 1
ATOM 1270 C CA . LYS A 1 155 ? 19.666 -6.532 -0.565 1.00 46.34 155 LYS A CA 1
ATOM 1271 C C . LYS A 1 155 ? 19.064 -7.859 -1.044 1.00 46.34 155 LYS A C 1
ATOM 1273 O O . LYS A 1 155 ? 18.130 -8.338 -0.412 1.00 46.34 155 LYS A O 1
ATOM 1278 N N . SER A 1 156 ? 19.523 -8.395 -2.177 1.00 42.41 156 SER A N 1
ATOM 1279 C CA . SER A 1 156 ? 19.016 -9.637 -2.783 1.00 42.41 156 SER A CA 1
ATOM 1280 C C . SER A 1 156 ? 19.912 -10.858 -2.530 1.00 42.41 156 SER A C 1
ATOM 1282 O O . SER A 1 156 ? 19.544 -11.953 -2.946 1.00 42.41 156 SER A O 1
ATOM 1284 N N . ASN A 1 157 ? 21.047 -10.657 -1.853 1.00 39.12 157 ASN A N 1
ATOM 1285 C CA . ASN A 1 157 ? 21.919 -11.688 -1.285 1.00 39.12 157 ASN A CA 1
ATOM 1286 C C . ASN A 1 157 ? 21.799 -11.655 0.240 1.00 39.12 157 ASN A C 1
ATOM 1288 O O . ASN A 1 157 ? 22.037 -12.712 0.858 1.00 39.12 157 ASN A O 1
#

InterPro domains:
  IPR036866 Ribonuclease Z/Hydroxyacylglutathione hydrolase-like [G3DSA:3.60.15.10] (2-130)
  IPR036866 Ribonuclease Z/Hydroxyacylglutathione hydrolase-like [SSF56281] (5-131)

Radius of gyration: 19.16 Å; chains: 1; bounding box: 47×37×51 Å

pLDDT: mean 84.26, std 14.14, range [39.12, 98.56]

Secondary structure (DSSP, 8-state):
-GGGT--SPPPS----SSEEEEEETTEEEEEEE-SS-SSSTT-EEEEETTTTEEE-TTT--TTS-GGGTGGG-TTHHHHHHHHHHHHTS--SEEE-SSSS-B-HHHHHHHHHHHHHHHHHHHHHHHHS-GGGT--TTT-HHHHHHHHHHHHHHTT--